Protein AF-A0A4D6N4A3-F1 (afdb_monomer_lite)

Foldseek 3Di:
DVVVVVVVVVVVVVVVVVVVVVVVVVVVVPPPPPDDDDDDDDDDPPPPLDADDPDADPDPVNNVNDDDPPDDPPPPPPPDDPDDDPDPPPPVVVVPDPPDPDPVVCVVVVVVVVVVVVVVVVVVVVVVVVVVVVVVVVVVVVVVVVVVVVVVPD

Organism: Vigna unguiculata (NCBI:txid3917)

InterPro domains:
  IPR013169 mRNA splicing factor Cwf18-like [PF08315] (7-128)
  IPR013169 mRNA splicing factor Cwf18-like [PTHR31551] (3-128)

pLDDT: mean 73.82, std 15.82, range [34.47, 97.06]

Structure (mmCIF, N/CA/C/O backbone):
data_AF-A0A4D6N4A3-F1
#
_entry.id   AF-A0A4D6N4A3-F1
#
loop_
_atom_site.group_PDB
_atom_site.id
_atom_site.type_symbol
_atom_site.label_atom_id
_atom_site.label_alt_id
_atom_site.label_comp_id
_atom_site.label_asym_id
_atom_site.label_entity_id
_atom_site.label_seq_id
_atom_site.pdbx_PDB_ins_code
_atom_site.Cartn_x
_atom_site.Cartn_y
_atom_site.Cartn_z
_atom_site.occupancy
_atom_site.B_iso_or_equiv
_atom_site.auth_seq_id
_atom_site.auth_comp_id
_atom_site.auth_asym_id
_atom_site.auth_atom_id
_atom_site.pdbx_PDB_model_num
ATOM 1 N N . MET A 1 1 ? 9.182 23.338 20.529 1.00 55.03 1 MET A N 1
ATOM 2 C CA . MET A 1 1 ? 8.896 21.909 20.293 1.00 55.03 1 MET A CA 1
ATOM 3 C C . MET A 1 1 ? 8.503 21.165 21.571 1.00 55.03 1 MET A C 1
ATOM 5 O O . MET A 1 1 ? 7.730 20.238 21.442 1.00 55.03 1 MET A O 1
ATOM 9 N N . GLY A 1 2 ? 8.890 21.605 22.779 1.00 63.16 2 GLY A N 1
ATOM 10 C CA . GLY A 1 2 ? 8.525 20.896 24.023 1.00 63.16 2 GLY A CA 1
ATOM 11 C C . GLY A 1 2 ? 7.028 20.838 24.380 1.00 63.16 2 GLY A C 1
ATOM 12 O O . GLY A 1 2 ? 6.571 19.828 24.885 1.00 63.16 2 GLY A 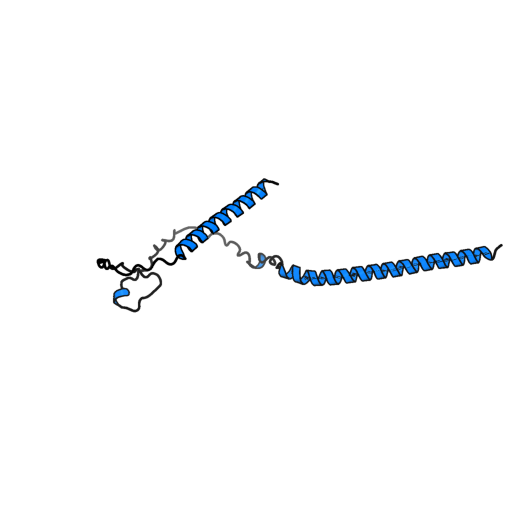O 1
ATOM 13 N N . SER A 1 3 ? 6.217 21.846 24.033 1.00 68.31 3 SER A N 1
ATOM 14 C CA . SER A 1 3 ? 4.801 21.887 24.455 1.00 68.31 3 SER A CA 1
ATOM 15 C C . SER A 1 3 ? 3.915 20.775 23.873 1.00 68.31 3 SER A C 1
ATOM 17 O O . SER A 1 3 ? 2.900 20.417 24.464 1.00 68.31 3 SER A O 1
ATOM 19 N N . GLU A 1 4 ? 4.256 20.254 22.693 1.00 72.00 4 GLU A N 1
ATOM 20 C CA . GLU A 1 4 ? 3.528 19.137 22.072 1.00 72.00 4 GLU A CA 1
ATOM 21 C C . GLU A 1 4 ? 3.980 17.792 22.653 1.00 72.00 4 GLU A C 1
ATOM 23 O O . GLU A 1 4 ? 3.156 16.900 22.851 1.00 72.00 4 GLU A O 1
ATOM 28 N N . GLU A 1 5 ? 5.267 17.670 22.984 1.00 75.31 5 GLU A N 1
ATOM 29 C CA . GLU A 1 5 ? 5.844 16.498 23.647 1.00 75.31 5 GLU A CA 1
ATOM 30 C C . GLU A 1 5 ? 5.242 16.333 25.052 1.00 75.31 5 GLU A C 1
ATOM 32 O O . GLU A 1 5 ? 4.733 15.258 25.368 1.00 75.31 5 GLU A O 1
ATOM 37 N N . ASP A 1 6 ? 5.139 17.423 25.819 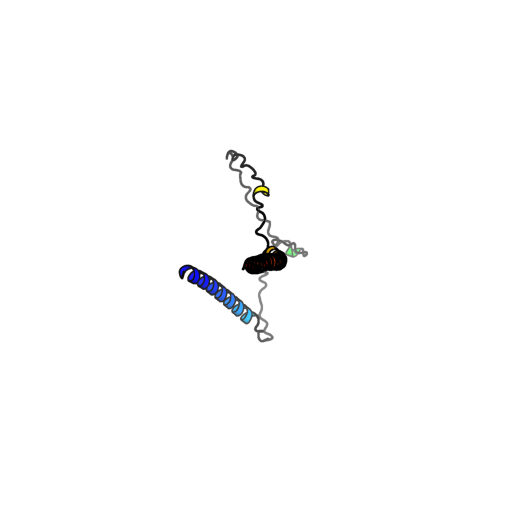1.00 77.62 6 ASP A N 1
ATOM 38 C CA . ASP A 1 6 ? 4.519 17.444 27.152 1.00 77.62 6 ASP A CA 1
ATOM 39 C C . ASP A 1 6 ? 3.042 16.983 27.120 1.00 77.62 6 ASP A C 1
ATOM 41 O O . ASP A 1 6 ? 2.583 16.233 27.985 1.00 77.62 6 ASP A O 1
ATOM 45 N N . SER A 1 7 ? 2.280 17.380 26.090 1.00 86.88 7 SER A N 1
ATOM 46 C CA . SER A 1 7 ? 0.871 16.980 25.922 1.00 86.88 7 SER A CA 1
ATOM 47 C C . SER A 1 7 ? 0.719 15.491 25.582 1.00 86.88 7 SER A C 1
ATOM 49 O O . SER A 1 7 ? -0.182 14.810 26.090 1.00 86.88 7 SER A O 1
ATOM 51 N N . ILE A 1 8 ? 1.622 14.957 24.755 1.00 87.06 8 ILE A N 1
ATOM 52 C CA . ILE A 1 8 ? 1.657 13.532 24.407 1.00 87.06 8 ILE A CA 1
ATOM 53 C C . ILE A 1 8 ? 2.041 12.704 25.636 1.00 87.06 8 ILE A C 1
ATOM 55 O O . ILE A 1 8 ? 1.392 11.695 25.923 1.00 87.06 8 ILE A O 1
ATOM 59 N N . GLU A 1 9 ? 3.045 13.139 26.395 1.00 89.38 9 GLU A N 1
ATOM 60 C CA . GLU A 1 9 ? 3.470 12.479 27.630 1.00 89.38 9 GLU A CA 1
ATOM 61 C C . GLU A 1 9 ? 2.345 12.434 28.665 1.00 89.38 9 GLU A C 1
ATOM 63 O O . GLU A 1 9 ? 2.089 11.376 29.252 1.00 89.38 9 GLU A O 1
ATOM 68 N N . GLN A 1 10 ? 1.593 13.528 28.811 1.00 90.94 10 GLN A N 1
ATOM 69 C CA . GLN A 1 10 ? 0.438 13.588 29.702 1.00 90.94 10 GLN A CA 1
ATOM 70 C C . GLN A 1 10 ? -0.669 12.610 29.272 1.00 90.94 10 GLN A C 1
ATOM 72 O O . GLN A 1 10 ? -1.200 11.868 30.101 1.00 90.94 10 GLN A O 1
ATOM 77 N N . SER A 1 11 ? -0.965 12.512 27.969 1.00 88.88 11 SER A N 1
ATOM 78 C CA . SER A 1 11 ? -1.932 11.534 27.450 1.00 88.88 11 SER A CA 1
ATOM 79 C C . SER A 1 11 ? -1.486 10.082 27.671 1.00 88.88 11 SER A C 1
ATOM 81 O O . SER A 1 11 ? -2.315 9.217 27.986 1.00 88.88 11 SER A O 1
ATOM 83 N N . VAL A 1 12 ? -0.191 9.792 27.513 1.00 95.81 12 VAL A N 1
ATOM 84 C CA . VAL A 1 12 ? 0.376 8.457 27.747 1.00 95.81 12 VAL A CA 1
ATOM 85 C C . VAL A 1 12 ? 0.326 8.103 29.235 1.00 95.81 12 VAL A C 1
ATOM 87 O O . VAL A 1 12 ? -0.020 6.966 29.574 1.00 95.81 12 VAL A O 1
ATOM 90 N N . ALA A 1 13 ? 0.615 9.060 30.120 1.00 94.31 13 ALA A N 1
ATOM 91 C CA . ALA A 1 13 ? 0.543 8.886 31.567 1.00 94.31 13 ALA A CA 1
ATOM 92 C C . ALA A 1 13 ? -0.884 8.548 32.028 1.00 94.31 13 ALA A C 1
ATOM 94 O O . ALA A 1 13 ? -1.080 7.509 32.661 1.00 94.31 13 ALA A O 1
ATOM 95 N N . SER A 1 14 ? -1.893 9.323 31.609 1.00 95.12 14 SER A N 1
ATOM 96 C CA . SER A 1 14 ? -3.299 9.052 31.955 1.00 95.12 14 SER A CA 1
ATOM 97 C C . SER A 1 14 ? -3.776 7.682 31.459 1.00 95.12 14 SER A C 1
ATOM 99 O O . SER A 1 14 ? -4.534 6.986 32.139 1.00 95.12 14 SER A O 1
ATOM 101 N N . ARG A 1 15 ? -3.313 7.238 30.279 1.00 96.12 15 ARG A N 1
ATOM 102 C CA . ARG A 1 15 ? -3.627 5.891 29.774 1.00 96.12 15 ARG A CA 1
ATOM 103 C C . ARG A 1 15 ? -2.982 4.798 30.626 1.00 96.12 15 ARG A C 1
ATOM 105 O O . ARG A 1 15 ? -3.632 3.788 30.891 1.00 96.12 15 ARG A O 1
ATOM 112 N N . ARG A 1 16 ? -1.717 4.967 31.022 1.00 96.88 16 ARG A N 1
ATOM 113 C CA . ARG A 1 16 ? -0.997 3.998 31.865 1.00 96.88 16 ARG A CA 1
ATOM 114 C C . ARG A 1 16 ? -1.665 3.844 33.226 1.00 96.88 16 ARG A C 1
ATOM 116 O O . ARG A 1 16 ? -1.898 2.715 33.640 1.00 96.88 16 ARG A O 1
ATOM 123 N N . GLU A 1 17 ? -2.034 4.950 33.863 1.00 95.50 17 GLU A N 1
ATOM 124 C CA . GLU A 1 17 ? -2.742 4.951 35.146 1.00 95.50 17 GLU A CA 1
ATOM 125 C C . GLU A 1 17 ? -4.074 4.192 35.060 1.00 95.50 17 GLU A C 1
ATOM 127 O O . GLU A 1 17 ? -4.322 3.272 35.840 1.00 95.50 17 GLU A O 1
ATOM 132 N N . ARG A 1 18 ? -4.888 4.482 34.034 1.00 96.00 18 ARG A N 1
ATOM 133 C CA . ARG A 1 18 ? -6.160 3.778 33.810 1.00 96.00 18 ARG A CA 1
ATOM 134 C C . ARG A 1 18 ? -5.973 2.269 33.632 1.00 96.00 18 ARG A C 1
ATOM 136 O O . ARG A 1 18 ? -6.779 1.489 34.130 1.00 96.00 18 ARG A O 1
ATOM 143 N N . LEU A 1 19 ? -4.931 1.844 32.916 1.00 96.62 19 LEU A N 1
ATOM 144 C CA . LEU A 1 19 ? -4.639 0.421 32.710 1.00 96.62 19 LEU A CA 1
ATOM 145 C C . LEU A 1 19 ? -4.138 -0.267 33.985 1.00 96.62 19 LEU A C 1
ATOM 147 O O . LEU A 1 19 ? -4.480 -1.425 34.211 1.00 96.62 19 LEU A O 1
ATOM 151 N N . LEU A 1 20 ? -3.364 0.431 34.819 1.00 96.25 20 LEU A N 1
ATOM 152 C CA . LEU A 1 20 ? -2.911 -0.089 36.110 1.00 96.25 20 LEU A CA 1
ATOM 153 C C . LEU A 1 20 ? -4.086 -0.307 37.066 1.00 96.25 20 LEU A C 1
ATOM 155 O O . LEU A 1 20 ? -4.170 -1.371 37.670 1.00 96.25 20 LEU A O 1
ATOM 159 N N . ALA A 1 21 ? -5.027 0.639 37.135 1.00 94.38 21 ALA A N 1
ATOM 160 C CA . ALA A 1 21 ? -6.234 0.494 37.950 1.00 94.38 21 ALA A CA 1
ATOM 161 C C . ALA A 1 21 ? -7.089 -0.710 37.514 1.00 94.38 21 ALA A C 1
ATOM 163 O O . ALA A 1 21 ? -7.547 -1.486 38.350 1.00 94.38 21 ALA A O 1
ATOM 164 N N . LEU A 1 22 ? -7.255 -0.908 36.200 1.00 93.25 22 LEU A N 1
ATOM 165 C CA . LEU A 1 22 ? -7.975 -2.068 35.664 1.00 93.25 22 LEU A CA 1
ATOM 166 C C . LEU A 1 22 ? -7.261 -3.389 35.971 1.00 93.25 22 LEU A C 1
ATOM 168 O O . LEU A 1 22 ? -7.923 -4.366 36.309 1.00 93.25 22 LEU A O 1
ATOM 172 N N . ARG A 1 23 ? -5.924 -3.424 35.884 1.00 93.56 23 ARG A N 1
ATOM 173 C CA . ARG A 1 23 ? -5.140 -4.612 36.247 1.00 93.56 23 ARG A CA 1
ATOM 174 C C . ARG A 1 23 ? -5.255 -4.922 37.739 1.00 93.56 23 ARG A C 1
ATOM 176 O O . ARG A 1 23 ? -5.476 -6.075 38.075 1.00 93.56 23 ARG A O 1
ATOM 183 N N . ALA A 1 24 ? -5.166 -3.919 38.610 1.00 93.00 24 ALA A N 1
ATOM 184 C CA . ALA A 1 24 ? -5.306 -4.110 40.053 1.00 93.00 24 ALA A CA 1
ATOM 185 C C . ALA A 1 24 ? -6.697 -4.656 40.421 1.00 93.00 24 ALA A C 1
ATOM 187 O O . ALA A 1 24 ? -6.808 -5.601 41.196 1.00 93.00 24 ALA A O 1
ATOM 188 N N . ALA A 1 25 ? -7.760 -4.124 39.806 1.00 90.38 25 ALA A N 1
ATOM 189 C CA . ALA A 1 25 ? -9.112 -4.654 39.982 1.00 90.38 25 ALA A CA 1
ATOM 190 C C . ALA A 1 25 ? -9.242 -6.099 39.464 1.00 90.38 25 ALA A C 1
ATOM 192 O O . ALA A 1 25 ? -9.878 -6.934 40.106 1.00 90.38 25 ALA A O 1
ATOM 193 N N . GLN A 1 26 ? -8.608 -6.412 38.328 1.00 91.94 26 GLN A N 1
ATOM 194 C CA . GLN A 1 26 ? -8.582 -7.769 37.787 1.00 91.94 26 GLN A CA 1
ATOM 195 C C . GLN A 1 26 ? -7.844 -8.732 38.721 1.00 91.94 26 GLN A C 1
ATOM 197 O O . GLN A 1 26 ? -8.341 -9.828 38.954 1.00 91.94 26 GLN A O 1
ATOM 202 N N . GLU A 1 27 ? -6.697 -8.331 39.271 1.00 86.56 27 GLU A N 1
ATOM 203 C CA . GLU A 1 27 ? -5.907 -9.148 40.194 1.00 86.56 27 GLU A CA 1
ATOM 204 C C . GLU A 1 27 ? -6.719 -9.501 41.442 1.00 86.56 27 GLU A C 1
ATOM 206 O O . GLU A 1 27 ? -6.834 -10.685 41.754 1.00 86.56 27 GLU A O 1
ATOM 211 N N . LEU A 1 28 ? -7.390 -8.517 42.054 1.00 82.00 28 LEU A N 1
ATOM 212 C CA . LEU A 1 28 ? -8.308 -8.738 43.180 1.00 82.00 28 LEU A CA 1
ATOM 213 C C . LEU A 1 28 ? -9.463 -9.686 42.827 1.00 82.00 28 LEU A C 1
ATOM 215 O O . LEU A 1 28 ? -9.818 -10.531 43.636 1.00 82.00 28 LEU A O 1
ATOM 219 N N . SER A 1 29 ? -10.013 -9.596 41.612 1.00 79.31 29 SER A N 1
ATOM 220 C CA . SER A 1 29 ? -11.065 -10.518 41.153 1.00 79.31 29 SER A CA 1
ATOM 221 C C . SER A 1 29 ? -10.556 -11.917 40.777 1.00 79.31 29 SER A C 1
ATOM 223 O O . SER A 1 29 ? -11.342 -12.853 40.672 1.00 79.31 29 SER A O 1
ATOM 225 N N . SER A 1 30 ? -9.254 -12.056 40.503 1.00 78.31 30 SER A N 1
ATOM 226 C CA . SER A 1 30 ? -8.650 -13.288 39.979 1.00 78.31 30 SER A CA 1
ATOM 227 C C . SER A 1 30 ? -8.000 -14.156 41.050 1.00 78.31 30 SER A C 1
ATOM 229 O O . SER A 1 30 ? -7.716 -15.324 40.783 1.00 78.31 30 SER A O 1
ATOM 231 N N . VAL A 1 31 ? -7.757 -13.609 42.245 1.00 74.62 31 VAL A N 1
ATOM 232 C CA . VAL A 1 31 ? -7.350 -14.410 43.399 1.00 74.62 31 VAL A CA 1
ATOM 233 C C . VAL A 1 31 ? -8.553 -15.274 43.785 1.00 74.62 31 VAL A C 1
ATOM 235 O O . VAL A 1 31 ? -9.595 -14.721 44.130 1.00 74.62 31 VAL A O 1
ATOM 238 N N . PRO A 1 32 ? -8.460 -16.615 43.701 1.00 58.44 32 PRO A N 1
ATOM 239 C CA . PRO A 1 32 ? -9.524 -17.468 44.197 1.00 58.44 32 PRO A CA 1
ATOM 240 C C . PRO A 1 32 ? -9.611 -17.265 45.707 1.00 58.44 32 PRO A C 1
ATOM 242 O O . PRO A 1 32 ? -8.629 -17.484 46.419 1.00 58.44 32 PRO A O 1
ATOM 245 N N . GLU A 1 33 ? -10.771 -16.821 46.181 1.00 59.31 33 GLU A N 1
ATOM 246 C CA . GLU A 1 33 ? -11.039 -16.749 47.612 1.00 59.31 33 GLU A CA 1
ATOM 247 C C . GLU A 1 33 ? -10.806 -18.127 48.257 1.00 59.31 33 GLU A C 1
ATOM 249 O O . GLU A 1 33 ? -11.116 -19.162 47.641 1.00 59.31 33 GLU A O 1
ATOM 254 N N . PRO A 1 34 ? -10.223 -18.183 49.469 1.00 52.81 34 PRO A N 1
ATOM 255 C CA . PRO A 1 34 ? -10.176 -19.423 50.221 1.00 52.81 34 PRO A CA 1
ATOM 256 C C . PRO A 1 34 ? -11.617 -19.869 50.485 1.00 52.81 34 PRO A C 1
ATOM 258 O O . PRO A 1 34 ? -12.440 -19.110 50.984 1.00 52.81 34 PRO A O 1
ATOM 261 N N . LYS A 1 35 ? -11.930 -21.105 50.090 1.00 50.53 35 LYS A N 1
ATOM 262 C CA . LYS A 1 35 ? -13.208 -21.747 50.389 1.00 50.53 35 LYS A CA 1
ATOM 263 C C . LYS A 1 35 ? -13.272 -22.039 51.886 1.00 50.53 35 LYS A C 1
ATOM 265 O O . LYS A 1 35 ? -12.816 -23.104 52.298 1.00 50.53 35 LYS A O 1
ATOM 270 N N . ASP A 1 36 ? -13.844 -21.127 52.656 1.00 38.81 36 ASP A N 1
ATOM 271 C CA . ASP A 1 36 ? -14.380 -21.455 53.971 1.00 38.81 36 ASP A CA 1
ATOM 272 C C . ASP A 1 36 ? -15.839 -21.888 53.785 1.00 38.81 36 ASP A C 1
ATOM 274 O O . ASP A 1 36 ? -16.690 -21.140 53.303 1.00 38.81 36 ASP A O 1
ATOM 278 N N . ASN A 1 37 ? -16.071 -23.172 54.059 1.00 42.94 37 ASN A N 1
ATOM 279 C CA . ASN A 1 37 ? -17.392 -23.775 54.137 1.00 42.94 37 ASN A CA 1
ATOM 280 C C . ASN A 1 37 ? -18.051 -23.390 55.464 1.00 42.94 37 ASN A C 1
ATOM 282 O O . ASN A 1 37 ? -17.406 -23.466 56.507 1.00 42.94 37 ASN A O 1
ATOM 286 N N . ASP A 1 38 ? -19.353 -23.136 55.354 1.00 42.66 38 ASP A N 1
ATOM 287 C CA . ASP A 1 38 ? -20.393 -23.215 56.378 1.00 42.66 38 ASP A CA 1
ATOM 288 C C . ASP A 1 38 ? -20.290 -22.237 57.558 1.00 42.66 38 ASP A C 1
ATOM 290 O O . ASP A 1 38 ? -19.591 -22.483 58.533 1.00 42.66 38 ASP A O 1
ATOM 294 N N . ASP A 1 39 ? -21.131 -21.199 57.535 1.00 34.47 39 ASP A N 1
ATOM 295 C CA . ASP A 1 39 ? -22.101 -21.054 58.621 1.00 34.47 39 ASP A CA 1
ATOM 296 C C . ASP A 1 39 ? -23.360 -20.319 58.145 1.00 34.47 39 ASP A C 1
ATOM 298 O O . ASP A 1 39 ? -23.315 -19.346 57.390 1.00 34.47 39 ASP A O 1
ATOM 302 N N . ALA A 1 40 ? -24.495 -20.887 58.536 1.00 47.69 40 ALA A N 1
ATOM 303 C CA . ALA A 1 40 ? -25.833 -20.428 58.224 1.00 47.69 40 ALA A CA 1
ATOM 304 C C . ALA A 1 40 ? -26.223 -19.286 59.163 1.00 47.69 40 ALA A C 1
ATOM 306 O O . ALA A 1 40 ? -26.278 -19.497 60.371 1.00 47.69 40 ALA A O 1
ATOM 307 N N . GLU A 1 41 ? -26.587 -18.130 58.615 1.00 39.12 41 GLU A N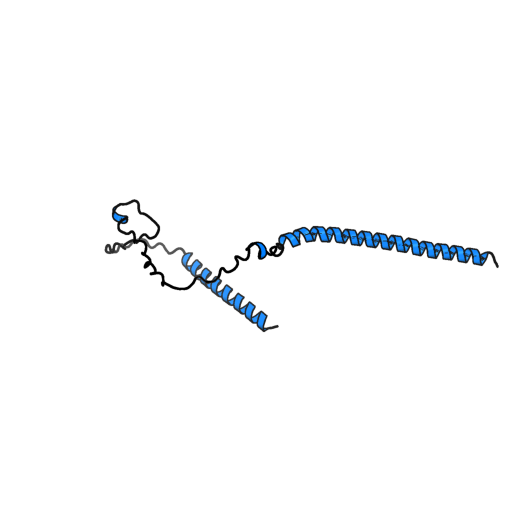 1
ATOM 308 C CA . GLU A 1 41 ? -27.341 -17.115 59.347 1.00 39.12 41 GLU A CA 1
ATOM 309 C C . GLU A 1 41 ? -28.479 -16.573 58.476 1.00 39.12 41 GLU A C 1
ATOM 311 O O . GLU A 1 41 ? -28.387 -16.460 57.254 1.00 39.12 41 GLU A O 1
ATOM 316 N N . GLU A 1 42 ? -29.604 -16.370 59.147 1.00 47.00 42 GLU A N 1
ATOM 317 C CA . GLU A 1 42 ? -30.942 -16.125 58.636 1.00 47.00 42 GLU A CA 1
ATOM 318 C C . GLU A 1 42 ? -31.026 -14.754 57.950 1.00 47.00 42 GLU A C 1
ATOM 320 O O . GLU A 1 42 ? -30.966 -13.722 58.614 1.00 47.00 42 GLU A O 1
ATOM 325 N N . GLU A 1 43 ? -31.212 -14.723 56.628 1.00 42.97 43 GLU A N 1
ATOM 326 C CA . GLU A 1 43 ? -31.638 -13.498 55.949 1.00 42.97 43 GLU A CA 1
ATOM 327 C C . GLU A 1 43 ? -33.162 -13.495 55.829 1.00 42.97 43 GLU A C 1
ATOM 329 O O . GLU A 1 43 ? -33.766 -14.256 55.073 1.00 42.97 43 GLU A O 1
ATOM 334 N N . GLU A 1 44 ? -33.770 -12.640 56.648 1.00 43.78 44 GLU A N 1
ATOM 335 C CA . GLU A 1 44 ? -35.152 -12.193 56.559 1.00 43.78 44 GLU A CA 1
ATOM 336 C C . GLU A 1 44 ? -35.549 -11.969 55.091 1.00 43.78 44 GLU A C 1
ATOM 338 O O . GLU A 1 44 ? -34.852 -11.261 54.364 1.00 43.78 44 GLU A O 1
ATOM 343 N N . ASP A 1 45 ? -36.683 -12.55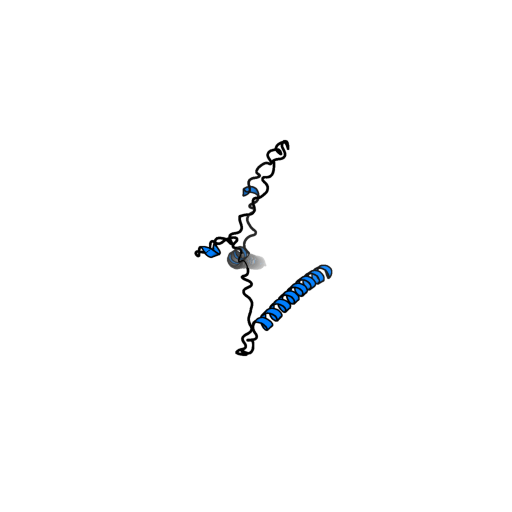0 54.681 1.00 43.47 45 ASP A N 1
ATOM 344 C CA . ASP A 1 45 ? -37.327 -12.398 53.371 1.00 43.47 45 ASP A CA 1
ATOM 345 C C . ASP A 1 45 ? -37.672 -10.924 53.064 1.00 43.47 45 ASP A C 1
ATOM 347 O O . ASP A 1 45 ? -38.831 -10.513 52.990 1.00 43.47 45 ASP A O 1
ATOM 351 N N . GLN A 1 46 ? -36.667 -10.088 52.831 1.00 50.94 46 GLN A N 1
ATOM 352 C CA . GLN A 1 46 ? -36.816 -8.837 52.113 1.00 50.94 46 GLN A CA 1
ATOM 353 C C . GLN A 1 46 ? -36.813 -9.203 50.637 1.00 50.94 46 GLN A C 1
ATOM 355 O O . GLN A 1 46 ? -35.804 -9.082 49.945 1.00 50.94 46 GLN A O 1
ATOM 360 N N . GLN A 1 47 ? -37.954 -9.705 50.158 1.00 56.47 47 GLN A N 1
ATOM 361 C CA . GLN A 1 47 ? -38.194 -9.933 48.738 1.00 56.47 47 GLN A CA 1
ATOM 362 C C . GLN A 1 47 ? -37.918 -8.626 47.983 1.00 56.47 47 GLN A C 1
ATOM 364 O O . GLN A 1 47 ? -38.766 -7.738 47.904 1.00 56.47 47 GLN A O 1
ATOM 369 N N . GLN A 1 48 ? -36.703 -8.487 47.445 1.00 61.31 48 GLN A N 1
ATOM 370 C CA . GLN A 1 48 ? -36.332 -7.377 46.583 1.00 61.31 48 GLN A CA 1
ATOM 371 C C . GLN A 1 48 ? -37.306 -7.358 45.408 1.00 61.31 48 GLN A C 1
ATOM 373 O O . GLN A 1 48 ? -37.316 -8.269 44.579 1.00 61.31 48 GLN A O 1
ATOM 378 N N . GLU A 1 49 ? -38.124 -6.310 45.323 1.00 63.78 49 GLU A N 1
ATOM 379 C CA . GLU A 1 49 ? -39.029 -6.094 44.199 1.00 63.78 49 GLU A CA 1
ATOM 380 C C . GLU A 1 49 ? -38.225 -5.989 42.890 1.00 63.78 49 GLU A C 1
ATOM 382 O O . GLU A 1 49 ? -37.672 -4.937 42.545 1.00 63.78 49 GLU A O 1
ATOM 387 N N . MET A 1 50 ? -38.146 -7.092 42.142 1.00 68.06 50 MET A N 1
ATOM 388 C CA . MET A 1 50 ? -37.475 -7.138 40.845 1.00 68.06 50 MET A CA 1
ATOM 389 C C . MET A 1 50 ? -38.310 -6.388 39.803 1.00 68.06 50 MET A C 1
ATOM 391 O O . MET A 1 50 ? -39.368 -6.843 39.369 1.00 68.06 50 MET A O 1
ATOM 395 N N . LYS A 1 51 ? -37.822 -5.216 39.386 1.00 71.50 51 LYS A N 1
ATOM 396 C CA . LYS A 1 51 ? -38.486 -4.349 38.403 1.00 71.50 51 LYS A CA 1
ATOM 397 C C . LYS A 1 51 ? -37.996 -4.655 36.991 1.00 71.50 51 LYS A C 1
ATOM 399 O O . LYS A 1 51 ? -36.848 -4.369 36.645 1.00 71.50 51 LYS A O 1
ATOM 404 N N . PHE A 1 52 ? -38.876 -5.176 36.140 1.00 69.94 52 PHE A N 1
ATOM 405 C CA . PHE A 1 52 ? -38.533 -5.531 34.761 1.00 69.94 52 PHE A CA 1
ATOM 406 C C . PHE A 1 52 ? -38.821 -4.363 33.810 1.00 69.94 52 PHE A C 1
ATOM 408 O O . PHE A 1 52 ? -39.959 -3.912 33.692 1.00 69.94 52 PHE A O 1
ATOM 415 N N . ARG A 1 53 ? -37.778 -3.863 33.127 1.00 70.50 53 ARG A N 1
ATOM 416 C CA . ARG A 1 53 ? -37.870 -2.732 32.177 1.00 70.50 53 ARG A CA 1
ATOM 417 C C . ARG A 1 53 ? -37.967 -3.147 30.702 1.00 70.50 53 ARG A C 1
ATOM 419 O O . ARG A 1 53 ? -38.639 -2.469 29.940 1.00 70.50 53 ARG A O 1
ATOM 426 N N . ASN A 1 54 ? -37.309 -4.235 30.290 1.00 72.06 54 ASN A N 1
ATOM 427 C CA . ASN A 1 54 ? -37.246 -4.685 28.883 1.00 72.06 54 ASN A CA 1
ATOM 428 C C . ASN A 1 54 ? -37.466 -6.207 28.738 1.00 72.06 54 ASN A C 1
ATOM 430 O O . ASN A 1 54 ? -37.010 -6.835 27.790 1.00 72.06 54 ASN A O 1
ATOM 434 N N . TYR A 1 55 ? -38.119 -6.842 29.713 1.00 73.00 55 TYR A N 1
ATOM 435 C CA . TYR A 1 55 ? -38.416 -8.272 29.645 1.00 73.00 55 TYR A CA 1
ATOM 436 C C . TYR A 1 55 ? -39.753 -8.608 30.305 1.00 73.00 55 TYR A C 1
ATOM 438 O O . TYR A 1 55 ? -40.209 -7.897 31.200 1.00 73.00 55 TYR A O 1
ATOM 446 N N . VAL A 1 56 ? -40.378 -9.698 29.848 1.00 70.25 56 VAL A N 1
ATOM 447 C CA . VAL A 1 56 ? -41.629 -10.236 30.391 1.00 70.25 56 VAL A CA 1
ATOM 448 C C . VAL A 1 56 ? -41.359 -11.597 31.029 1.00 70.25 56 VAL A C 1
ATOM 450 O O . VAL A 1 56 ? -41.220 -12.581 30.300 1.00 70.25 56 VAL A O 1
ATOM 453 N N . PRO A 1 57 ? -41.312 -11.681 32.367 1.00 78.44 57 PRO A N 1
ATOM 454 C CA . PRO A 1 57 ? -41.254 -12.966 33.053 1.00 78.44 57 PRO A CA 1
ATOM 455 C C . PRO A 1 57 ? -42.444 -13.869 32.687 1.00 78.44 57 PRO A C 1
ATOM 457 O O . PRO A 1 57 ? -43.570 -13.393 32.504 1.00 78.44 57 PRO A O 1
ATOM 460 N N . HIS A 1 58 ? -42.192 -15.176 32.561 1.00 69.50 58 HIS A N 1
ATOM 461 C CA . HIS A 1 58 ? -43.207 -16.170 32.180 1.00 69.50 58 HIS A CA 1
ATOM 462 C C . HIS A 1 58 ? -44.153 -16.521 33.345 1.00 69.50 58 HIS A C 1
ATOM 464 O O . HIS A 1 58 ? -45.313 -16.859 33.112 1.00 69.50 58 HIS A O 1
ATOM 470 N N . ASP A 1 59 ? -43.684 -16.373 34.588 1.00 75.62 59 ASP A N 1
ATOM 471 C CA . ASP A 1 59 ? -44.456 -16.654 35.799 1.00 75.62 59 ASP A CA 1
ATOM 472 C C . ASP A 1 59 ? -45.421 -15.520 36.153 1.00 75.62 59 ASP A C 1
ATOM 474 O O . ASP A 1 59 ? -45.050 -14.345 36.186 1.00 75.62 59 ASP A O 1
ATOM 478 N N . LYS A 1 60 ? -46.670 -15.885 36.469 1.00 66.69 60 LYS A N 1
ATOM 479 C CA . LYS A 1 60 ? -47.778 -14.943 36.710 1.00 66.69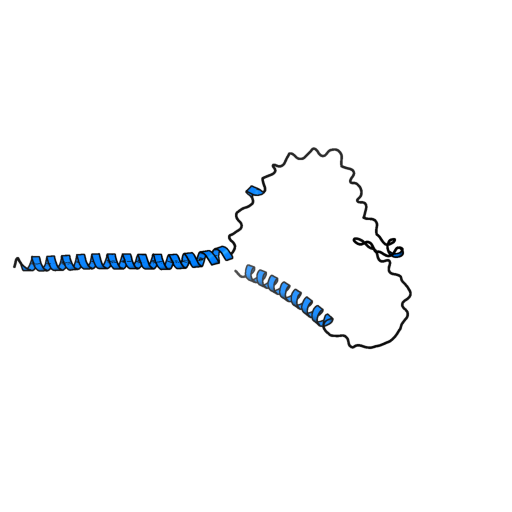 60 LYS A CA 1
ATOM 480 C C . LYS A 1 60 ? -47.520 -13.991 37.886 1.00 66.69 60 LYS A C 1
ATOM 482 O O . LYS A 1 60 ? -47.826 -12.813 37.767 1.00 66.69 60 LYS A O 1
ATOM 487 N N . ASN A 1 61 ? -46.887 -14.468 38.961 1.00 64.19 61 ASN A N 1
ATOM 488 C CA . ASN A 1 61 ? -46.573 -13.654 40.147 1.00 64.19 61 ASN A CA 1
ATOM 489 C C . ASN A 1 61 ? -45.470 -12.605 39.890 1.00 64.19 61 ASN A C 1
ATOM 491 O O . ASN A 1 61 ? -45.407 -11.595 40.577 1.00 64.19 61 ASN A O 1
ATOM 495 N N . LEU A 1 62 ? -44.606 -12.814 38.886 1.00 65.50 62 LEU A N 1
ATOM 496 C CA . LEU A 1 62 ? -43.500 -11.902 38.547 1.00 65.50 62 LEU A CA 1
ATOM 497 C C . LEU A 1 62 ? -43.872 -10.884 37.452 1.00 65.50 62 LEU A C 1
ATOM 499 O O . LEU A 1 62 ? -43.097 -9.975 37.152 1.00 65.50 62 LEU A O 1
ATOM 503 N N . GLN A 1 63 ? -45.055 -11.021 36.841 1.00 64.25 63 GLN A N 1
ATOM 504 C CA . GLN A 1 63 ? -45.561 -10.096 35.818 1.00 64.25 63 GLN A CA 1
ATOM 505 C C . GLN A 1 63 ? -46.063 -8.771 36.402 1.00 64.25 63 GLN A C 1
ATOM 507 O O . GLN A 1 63 ? -46.089 -7.771 35.682 1.00 64.25 63 GLN A O 1
ATOM 512 N N . GLU A 1 64 ? -46.403 -8.748 37.691 1.00 62.62 64 GLU A N 1
ATOM 513 C CA . GLU A 1 64 ? -46.864 -7.559 38.417 1.00 62.62 64 GLU A CA 1
ATOM 514 C C . GLU A 1 64 ? -45.730 -6.537 38.647 1.00 62.62 64 GLU A C 1
ATOM 516 O O . GLU A 1 64 ? -45.986 -5.342 38.757 1.00 62.62 64 GLU A O 1
ATOM 521 N N . GLY A 1 65 ? -44.462 -6.974 38.589 1.00 60.62 65 GLY A N 1
ATOM 522 C CA . GLY A 1 65 ? -43.263 -6.124 38.675 1.00 60.62 65 GLY A CA 1
ATOM 523 C C . GLY A 1 65 ? -42.876 -5.405 37.374 1.00 60.62 65 GLY A C 1
ATOM 524 O O . GLY A 1 65 ? -41.780 -4.838 37.269 1.00 60.62 65 GLY A O 1
ATOM 525 N N . LYS A 1 66 ? -43.731 -5.434 36.344 1.00 60.03 66 LYS A N 1
ATOM 526 C CA . LYS A 1 66 ? -43.514 -4.646 35.126 1.00 60.03 66 LYS A CA 1
ATOM 527 C C . LYS A 1 66 ? -43.746 -3.173 35.419 1.00 60.03 66 LYS A C 1
ATOM 529 O O . LYS A 1 66 ? -44.870 -2.731 35.639 1.00 60.03 66 LYS A O 1
ATOM 534 N N . LEU A 1 67 ? -42.674 -2.395 35.344 1.00 61.34 67 LEU A N 1
ATOM 535 C CA . LEU A 1 67 ? -42.784 -0.946 35.379 1.00 61.34 67 LEU A CA 1
ATOM 536 C C . LEU A 1 67 ? -43.495 -0.475 34.110 1.00 61.34 67 LEU A C 1
ATOM 538 O O . LEU A 1 67 ? -43.031 -0.747 33.000 1.00 61.34 67 LEU A O 1
ATOM 542 N N . ALA A 1 68 ? -44.613 0.236 34.274 1.00 61.50 68 ALA A N 1
ATOM 543 C CA . ALA A 1 68 ? -45.267 0.907 33.162 1.00 61.50 68 ALA A CA 1
ATOM 544 C C . ALA A 1 68 ? -44.239 1.811 32.454 1.00 61.50 68 ALA A C 1
ATOM 546 O O . ALA A 1 68 ? -43.483 2.519 33.134 1.00 61.50 68 ALA A O 1
ATOM 547 N N . PRO A 1 69 ? -44.163 1.781 31.111 1.00 63.09 69 PRO A N 1
ATOM 548 C CA . PRO A 1 69 ? -43.278 2.675 30.383 1.00 63.09 69 PRO A CA 1
ATOM 549 C C . PRO A 1 69 ? -43.623 4.111 30.777 1.00 63.09 69 PRO A C 1
ATOM 551 O O . PRO A 1 69 ? -44.799 4.476 30.813 1.00 63.09 69 PRO A O 1
ATOM 554 N N . ALA A 1 70 ? -42.603 4.901 31.122 1.00 62.28 70 ALA A N 1
ATOM 555 C CA . ALA A 1 70 ? -42.790 6.288 31.519 1.00 62.28 70 ALA A CA 1
ATOM 556 C C . ALA A 1 70 ? -43.570 7.014 30.416 1.00 62.28 70 ALA A C 1
ATOM 558 O O . ALA A 1 70 ? -43.076 7.179 29.299 1.00 62.28 70 ALA A O 1
ATOM 559 N N . VAL A 1 71 ? -44.809 7.401 30.721 1.00 65.44 71 VAL A N 1
ATOM 560 C CA . VAL A 1 71 ? -45.615 8.232 29.834 1.00 65.44 71 VAL A CA 1
ATOM 561 C C . VAL A 1 71 ? -44.940 9.590 29.827 1.00 65.44 71 VAL A C 1
ATOM 563 O O . VAL A 1 71 ? -45.014 10.334 30.804 1.00 65.44 71 VAL A O 1
ATOM 566 N N . LEU A 1 72 ? -44.224 9.878 28.741 1.00 64.88 72 LEU A N 1
ATOM 567 C CA . LEU A 1 72 ? -43.716 11.215 28.484 1.00 64.88 72 LEU A CA 1
ATOM 568 C C . LEU A 1 72 ? -44.904 12.184 28.599 1.00 64.88 72 LEU A C 1
ATOM 570 O O . LEU A 1 72 ? -45.964 11.886 28.031 1.00 64.88 72 LEU A O 1
ATOM 574 N N . PRO A 1 73 ? -44.776 13.310 29.325 1.00 68.94 73 PRO A N 1
ATOM 575 C CA . PRO A 1 73 ? -45.772 14.363 29.243 1.00 68.94 73 PRO A CA 1
ATOM 576 C C . PRO A 1 73 ? -45.904 14.708 27.762 1.00 68.94 73 PRO A C 1
ATOM 578 O O . PRO A 1 73 ? -44.910 15.013 27.101 1.00 68.94 73 PRO A O 1
ATOM 581 N N . LYS A 1 74 ? -47.114 14.543 27.221 1.00 63.81 74 LYS A N 1
ATOM 582 C CA . LYS A 1 74 ? -47.428 14.971 25.860 1.00 63.81 74 LYS A CA 1
ATOM 583 C C . LYS A 1 74 ? -47.111 16.453 25.839 1.00 63.81 74 LYS A C 1
ATOM 585 O O . LYS A 1 74 ? -47.750 17.217 26.555 1.00 63.81 74 LYS A O 1
ATOM 590 N N . PHE A 1 75 ? -46.045 16.792 25.129 1.00 56.66 75 PHE A N 1
ATOM 591 C CA . PHE A 1 75 ? -45.631 18.160 24.912 1.00 56.66 75 PHE A CA 1
ATOM 592 C C . PHE A 1 75 ? -46.850 18.876 24.331 1.00 56.66 75 PHE A C 1
ATOM 594 O O . PHE A 1 75 ? -47.339 18.495 23.269 1.00 56.66 75 PHE A O 1
ATOM 601 N N . GLU A 1 76 ? -47.426 19.802 25.090 1.00 63.06 76 GLU A N 1
ATOM 602 C CA . GLU A 1 76 ? -48.384 20.745 24.537 1.00 63.06 76 GLU A CA 1
ATOM 603 C C . GLU A 1 76 ? -47.579 21.577 23.550 1.00 63.06 76 GLU A C 1
ATOM 605 O O . GLU A 1 76 ? -46.709 22.343 23.964 1.00 63.06 76 GLU A O 1
ATOM 610 N N . ASP A 1 77 ? -47.796 21.333 22.257 1.00 56.06 77 ASP A N 1
ATOM 611 C CA . ASP A 1 77 ? -47.178 22.096 21.183 1.00 56.06 77 ASP A CA 1
ATOM 612 C C . ASP A 1 77 ? -47.378 23.588 21.481 1.00 56.06 77 ASP A C 1
ATOM 614 O O . ASP A 1 77 ? -48.527 24.040 21.564 1.00 56.06 77 ASP A O 1
ATOM 618 N N . PRO A 1 78 ? -46.295 24.370 21.657 1.00 62.72 78 PRO A N 1
ATOM 619 C CA . PRO A 1 78 ? -46.385 25.813 21.628 1.00 62.72 78 PRO A CA 1
ATOM 620 C C . PRO A 1 78 ? -46.952 26.201 20.265 1.00 62.72 78 PRO A C 1
ATOM 622 O O . PRO A 1 78 ? -46.265 26.169 19.243 1.00 62.72 78 PRO A O 1
ATOM 625 N N . VAL A 1 79 ? -48.245 26.504 20.260 1.00 60.50 79 VAL A N 1
ATOM 626 C CA . VAL A 1 79 ? -48.931 27.165 19.160 1.00 60.50 79 VAL A CA 1
ATOM 627 C C . VAL A 1 79 ? -48.146 28.445 18.849 1.00 60.50 79 VAL A C 1
ATOM 629 O O . VAL A 1 79 ? -47.884 29.247 19.743 1.00 60.50 79 VAL A O 1
ATOM 632 N N . ASP A 1 80 ? -47.763 28.577 17.577 1.00 60.28 80 ASP A N 1
ATOM 633 C CA . ASP A 1 80 ? -47.078 29.705 16.930 1.00 60.28 80 ASP A CA 1
ATOM 634 C C . ASP A 1 80 ? -45.571 29.892 17.189 1.00 60.28 80 ASP A C 1
ATOM 636 O O . ASP A 1 80 ? -45.108 30.918 17.689 1.00 60.28 80 ASP A O 1
ATOM 640 N N . VAL A 1 81 ? -44.766 28.959 16.670 1.00 62.41 81 VAL A N 1
ATOM 641 C CA . VAL A 1 81 ? -43.489 29.335 16.037 1.00 62.41 81 VAL A CA 1
ATOM 642 C C . VAL A 1 81 ? -43.666 29.173 14.523 1.00 62.41 81 VAL A C 1
ATOM 644 O O . VAL A 1 81 ? -43.976 28.064 14.078 1.00 62.41 81 VAL A O 1
ATOM 647 N N . PRO A 1 82 ? -43.520 30.239 13.710 1.00 63.44 82 PRO A N 1
ATOM 648 C CA . PRO A 1 82 ? -43.623 30.124 12.259 1.00 63.44 82 PRO A CA 1
ATOM 649 C C . PRO A 1 82 ? -42.594 29.104 11.742 1.00 63.44 82 PRO A C 1
ATOM 651 O O . PRO A 1 82 ? -41.491 29.037 12.295 1.00 63.44 82 PRO A O 1
ATOM 654 N N . PRO A 1 83 ? -42.921 28.302 10.709 1.00 60.25 83 PRO A N 1
ATOM 655 C CA . PRO A 1 83 ? -42.007 27.290 10.195 1.00 60.25 83 PRO A CA 1
ATOM 656 C C . PRO A 1 83 ? -40.658 27.938 9.854 1.00 60.25 83 PRO A C 1
ATOM 658 O O . PRO A 1 83 ? -40.653 28.933 9.122 1.00 60.25 83 PRO A O 1
ATOM 661 N N . PRO A 1 84 ? -39.519 27.424 10.355 1.00 63.53 84 PRO A N 1
ATOM 662 C CA . PRO A 1 84 ? -38.230 27.868 9.850 1.00 63.53 84 PRO A CA 1
ATOM 663 C C . PRO A 1 84 ? -38.195 27.593 8.345 1.00 63.53 84 PRO A C 1
ATOM 665 O O . PRO A 1 84 ? -38.638 26.532 7.894 1.00 63.53 84 PRO A O 1
ATOM 668 N N . GLU A 1 85 ? -37.716 28.573 7.576 1.00 64.12 85 GLU A N 1
ATOM 669 C CA . GLU A 1 85 ? -37.595 28.473 6.122 1.00 64.12 85 GLU A CA 1
ATOM 670 C C . GLU A 1 85 ? -36.938 27.145 5.723 1.00 64.12 85 GLU A C 1
ATOM 672 O O . GLU A 1 85 ? -36.055 26.673 6.451 1.00 64.12 85 GLU A O 1
ATOM 677 N N . PRO A 1 86 ? -37.362 26.518 4.607 1.00 59.41 86 PRO A N 1
ATOM 678 C CA . PRO A 1 86 ? -36.830 25.234 4.181 1.00 59.41 86 PRO A CA 1
ATOM 679 C C . PRO A 1 86 ? -35.325 25.372 3.971 1.00 59.41 86 PRO A C 1
ATOM 681 O O . PRO A 1 86 ? -34.859 25.870 2.947 1.00 59.41 86 PRO A O 1
ATOM 684 N N . GLN A 1 87 ? -34.561 24.935 4.969 1.00 61.38 87 GLN A N 1
ATOM 685 C CA . GLN A 1 87 ? -33.129 24.757 4.845 1.00 61.38 87 GLN A CA 1
ATOM 686 C C . GLN A 1 87 ? -32.955 23.764 3.708 1.00 61.38 87 GLN A C 1
ATOM 688 O O . GLN A 1 87 ? -33.505 22.659 3.762 1.00 61.38 87 GLN A O 1
ATOM 693 N N . ALA A 1 88 ? -32.284 24.208 2.646 1.00 58.97 88 ALA A N 1
ATOM 694 C CA . ALA A 1 88 ? -31.959 23.369 1.514 1.00 58.97 88 ALA A CA 1
ATOM 695 C C . ALA A 1 88 ? -31.429 22.044 2.065 1.00 58.97 88 ALA A C 1
ATOM 697 O O . ALA A 1 88 ? -30.480 22.023 2.850 1.00 58.97 88 ALA A O 1
ATOM 698 N N . GLN A 1 89 ? -32.098 20.949 1.711 1.00 60.12 89 GLN A N 1
ATOM 699 C CA . GLN A 1 89 ? -31.541 19.620 1.871 1.00 60.12 89 GLN A CA 1
ATOM 700 C C . GLN A 1 89 ? -30.310 19.593 0.971 1.00 60.12 89 GLN A C 1
ATOM 702 O O . GLN A 1 89 ? -30.395 19.270 -0.208 1.00 60.12 89 GLN A O 1
ATOM 707 N N . GLU A 1 90 ? -29.180 20.053 1.499 1.00 59.16 90 GLU A N 1
ATOM 708 C CA . GLU A 1 90 ? -27.901 19.912 0.839 1.00 59.16 90 GLU A CA 1
ATOM 709 C C . GLU A 1 90 ? -27.648 18.415 0.755 1.00 59.16 90 GLU A C 1
ATOM 711 O O . GLU A 1 90 ? -27.470 17.731 1.768 1.00 59.16 90 GLU A O 1
ATOM 716 N N . ASP A 1 91 ? -27.742 17.906 -0.469 1.00 60.91 91 ASP A N 1
ATOM 717 C CA . ASP A 1 91 ? -27.583 16.504 -0.795 1.00 60.91 91 ASP A CA 1
ATOM 718 C C . ASP A 1 91 ? -26.371 15.925 -0.046 1.00 60.91 91 ASP A C 1
ATOM 720 O O . ASP A 1 91 ? -25.231 16.335 -0.299 1.00 60.91 91 ASP A O 1
ATOM 724 N N . PRO A 1 92 ? -26.560 14.918 0.831 1.00 64.75 92 PRO A N 1
ATOM 725 C CA . PRO A 1 92 ? -25.464 14.273 1.560 1.00 64.75 92 PRO A CA 1
ATOM 726 C C . PRO A 1 92 ? -24.393 13.680 0.628 1.00 64.75 92 PRO A C 1
ATOM 728 O O . PRO A 1 92 ? -23.275 13.385 1.052 1.00 64.75 92 PRO A O 1
ATOM 731 N N . PHE A 1 93 ? -24.732 13.520 -0.655 1.00 57.66 93 PHE A N 1
ATOM 732 C CA . PHE A 1 93 ? -23.855 13.080 -1.733 1.00 57.66 93 PHE A CA 1
ATOM 733 C C . PHE A 1 93 ? -22.775 14.089 -2.127 1.00 57.66 93 PHE A C 1
ATOM 735 O O . PHE A 1 93 ? -21.739 13.667 -2.637 1.00 57.66 93 PHE A O 1
ATOM 742 N N . LEU A 1 94 ? -22.953 15.382 -1.849 1.00 59.44 94 LEU A N 1
ATOM 743 C CA . LEU A 1 94 ? -21.941 16.404 -2.142 1.00 59.44 94 LEU A CA 1
ATOM 744 C C . LEU A 1 94 ? -20.818 16.439 -1.090 1.00 59.44 94 LEU A C 1
ATOM 746 O O . LEU A 1 94 ? -19.714 16.885 -1.391 1.00 59.44 94 LEU A O 1
ATOM 750 N N . ASN A 1 95 ? -21.060 15.890 0.108 1.00 61.47 95 ASN A N 1
ATOM 751 C CA . ASN A 1 95 ? -20.077 15.788 1.197 1.00 61.47 95 ASN A CA 1
ATOM 752 C C . ASN A 1 95 ? -19.465 14.389 1.368 1.00 61.47 95 ASN A C 1
ATOM 754 O O . ASN A 1 95 ? -18.618 14.180 2.242 1.00 61.47 95 ASN A O 1
ATOM 758 N N . ILE A 1 96 ? -19.805 13.430 0.502 1.00 62.56 96 ILE A N 1
ATOM 759 C CA . ILE A 1 96 ? -19.020 12.200 0.349 1.00 62.56 96 ILE A CA 1
ATOM 760 C C . ILE A 1 96 ? -17.778 12.556 -0.477 1.00 62.56 96 ILE A C 1
ATOM 762 O O . ILE A 1 96 ? -17.611 12.182 -1.635 1.00 62.56 96 ILE A O 1
ATOM 766 N N . ALA A 1 97 ? -16.870 13.311 0.143 1.00 72.19 97 ALA A N 1
ATOM 767 C CA . ALA A 1 97 ? -15.500 13.376 -0.323 1.00 72.19 97 ALA A CA 1
ATOM 768 C C . ALA A 1 97 ? -14.980 11.931 -0.425 1.00 72.19 97 ALA A C 1
ATOM 770 O O . ALA A 1 97 ? -15.225 11.132 0.492 1.00 72.19 97 ALA A O 1
ATOM 771 N N . PRO A 1 98 ? -14.260 11.561 -1.500 1.00 72.06 98 PRO A N 1
ATOM 772 C CA . PRO A 1 98 ? -13.597 10.271 -1.563 1.00 72.06 98 PRO A CA 1
ATOM 773 C C . PRO A 1 98 ? -12.753 10.112 -0.299 1.00 72.06 98 PRO A C 1
ATOM 775 O O . PRO A 1 98 ? -11.820 10.886 -0.062 1.00 72.06 98 PRO A O 1
ATOM 778 N N . LYS A 1 99 ? -13.131 9.150 0.553 1.00 67.44 99 LYS A N 1
ATOM 779 C CA . LYS A 1 99 ? -12.416 8.846 1.797 1.00 67.44 99 LYS A CA 1
ATOM 780 C C . LYS A 1 99 ? -10.926 8.769 1.482 1.00 67.44 99 LYS A C 1
ATOM 782 O O . LYS A 1 99 ? -10.544 8.141 0.492 1.00 67.44 99 LYS A O 1
ATOM 787 N N . LYS A 1 100 ? -1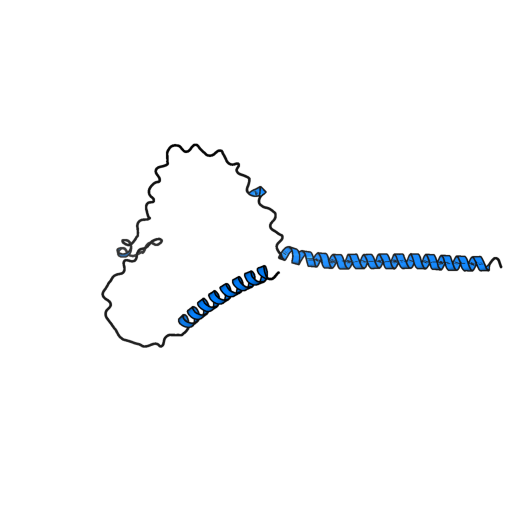0.106 9.422 2.323 1.00 67.56 100 LYS A N 1
ATOM 788 C CA . LYS A 1 100 ? -8.637 9.396 2.239 1.00 67.56 100 LYS A CA 1
ATOM 789 C C . LYS A 1 100 ? -8.227 7.961 1.885 1.00 67.56 100 LYS A C 1
ATOM 791 O O . LYS A 1 100 ? -8.668 7.052 2.595 1.00 67.56 100 LYS A O 1
ATOM 796 N N . PRO A 1 101 ? -7.484 7.739 0.784 1.00 69.56 101 PRO A N 1
ATOM 797 C CA . PRO A 1 101 ? -7.202 6.399 0.299 1.00 69.56 101 PRO A CA 1
ATOM 798 C C . PRO A 1 101 ? -6.661 5.571 1.454 1.00 69.56 101 PRO A C 1
ATOM 800 O O . PRO A 1 101 ? -5.713 5.987 2.126 1.00 69.56 101 PRO A O 1
ATOM 803 N N . ASN A 1 102 ? -7.329 4.443 1.699 1.00 68.69 102 ASN A N 1
ATOM 804 C CA . ASN A 1 102 ? -6.965 3.482 2.725 1.00 68.69 102 ASN A CA 1
ATOM 805 C C . ASN A 1 102 ? -5.444 3.262 2.647 1.00 68.69 102 ASN A C 1
ATOM 807 O O . ASN A 1 102 ? -4.900 3.134 1.548 1.00 68.69 102 ASN A O 1
ATOM 811 N N . TRP A 1 103 ? -4.745 3.273 3.781 1.00 77.12 103 TRP A N 1
ATOM 812 C CA . TRP A 1 103 ? -3.297 3.024 3.867 1.00 77.12 103 TRP A CA 1
ATOM 813 C C . TRP A 1 103 ? -2.882 1.777 3.063 1.00 77.12 103 TRP A C 1
ATOM 815 O O . TRP A 1 103 ? -1.796 1.723 2.485 1.00 77.12 103 TRP A O 1
ATOM 825 N N . ASP A 1 104 ? -3.810 0.832 2.948 1.00 81.69 104 ASP A N 1
ATOM 826 C CA . ASP A 1 104 ? -3.747 -0.363 2.123 1.00 81.69 104 ASP A CA 1
ATOM 827 C C . ASP A 1 104 ? -3.626 -0.085 0.612 1.00 81.69 104 ASP A C 1
ATOM 829 O O . ASP A 1 104 ? -2.763 -0.642 -0.058 1.00 81.69 104 ASP A O 1
ATOM 833 N N . LEU A 1 105 ? -4.390 0.870 0.071 1.00 82.75 105 LEU A N 1
ATOM 834 C CA . LEU A 1 105 ? -4.296 1.261 -1.337 1.00 82.75 105 LEU A CA 1
ATOM 835 C C . LEU A 1 105 ? -2.927 1.872 -1.648 1.00 82.75 105 LEU A C 1
ATOM 837 O O . LEU A 1 105 ? -2.337 1.570 -2.684 1.00 82.75 105 LEU A O 1
ATOM 841 N N . ARG A 1 106 ? -2.394 2.705 -0.742 1.00 82.62 106 ARG A N 1
ATOM 842 C CA . ARG A 1 106 ? -1.035 3.249 -0.901 1.00 82.62 106 ARG A CA 1
ATOM 843 C C . ARG A 1 106 ? -0.015 2.115 -0.888 1.00 82.62 106 ARG A C 1
ATOM 845 O O . ARG A 1 106 ? 0.829 2.078 -1.771 1.00 82.62 106 ARG A O 1
ATOM 852 N N . ARG A 1 107 ? -0.132 1.156 0.035 1.00 84.12 107 ARG A N 1
ATOM 853 C CA . ARG A 1 107 ? 0.749 -0.020 0.119 1.00 84.12 107 ARG A CA 1
ATOM 854 C C . ARG A 1 107 ? 0.718 -0.877 -1.152 1.00 84.12 107 ARG A C 1
ATOM 856 O O . ARG A 1 107 ? 1.772 -1.284 -1.646 1.00 84.12 107 ARG A O 1
ATOM 863 N N . ASP A 1 108 ? -0.468 -1.135 -1.689 1.00 84.75 108 ASP A N 1
ATOM 864 C CA . ASP A 1 108 ? -0.655 -2.014 -2.845 1.00 84.75 108 ASP A CA 1
ATOM 865 C C . ASP A 1 108 ? -0.262 -1.346 -4.167 1.00 84.75 108 ASP A C 1
ATOM 867 O O . ASP A 1 108 ? 0.286 -1.996 -5.065 1.00 84.75 108 ASP A O 1
ATOM 871 N N . VAL A 1 109 ? -0.479 -0.033 -4.285 1.00 91.25 109 VAL A N 1
ATOM 872 C CA . VAL A 1 109 ? -0.034 0.762 -5.436 1.00 91.25 109 VAL A CA 1
ATOM 873 C C . VAL A 1 109 ? 1.474 1.017 -5.381 1.00 91.25 109 VAL A C 1
ATOM 875 O O . VAL A 1 109 ? 2.124 0.941 -6.425 1.00 91.25 109 VAL A O 1
ATOM 878 N N . GLN A 1 110 ? 2.060 1.221 -4.193 1.00 91.62 110 GLN A N 1
ATOM 879 C CA . GLN A 1 110 ? 3.492 1.510 -4.038 1.00 91.62 110 GLN A CA 1
ATOM 880 C C . GLN A 1 110 ? 4.361 0.413 -4.658 1.00 91.62 110 GLN A C 1
ATOM 882 O O . GLN A 1 110 ? 5.236 0.705 -5.464 1.00 91.62 110 GLN A O 1
ATOM 887 N N . LYS A 1 111 ? 4.048 -0.866 -4.409 1.00 91.69 111 LYS A N 1
ATOM 888 C CA . LYS A 1 111 ? 4.794 -1.994 -5.000 1.00 91.69 111 LYS A CA 1
ATOM 889 C C . LYS A 1 111 ? 4.793 -1.973 -6.533 1.00 91.69 111 LYS A C 1
ATOM 891 O O . LYS A 1 111 ? 5.776 -2.372 -7.160 1.00 91.69 111 LYS A O 1
ATOM 896 N N . LYS A 1 112 ? 3.685 -1.550 -7.154 1.00 93.88 112 LYS A N 1
ATOM 897 C CA . LYS A 1 112 ? 3.570 -1.443 -8.618 1.00 93.88 112 LYS A CA 1
ATOM 898 C C . LYS A 1 112 ? 4.369 -0.251 -9.143 1.00 93.88 112 LYS A C 1
ATOM 900 O O . LYS A 1 112 ? 5.060 -0.409 -10.149 1.00 93.88 112 LYS A O 1
ATOM 905 N N . LEU A 1 113 ? 4.313 0.887 -8.449 1.00 94.75 113 LEU A N 1
ATOM 906 C CA . LEU A 1 113 ? 5.086 2.086 -8.778 1.00 94.75 113 LEU A CA 1
ATOM 907 C C . LEU A 1 113 ? 6.591 1.840 -8.652 1.00 94.75 113 LEU A C 1
ATOM 909 O O . LEU A 1 113 ? 7.297 2.061 -9.629 1.00 94.75 113 LEU A O 1
ATOM 913 N N . ASP A 1 114 ? 7.065 1.251 -7.552 1.00 94.31 114 ASP A N 1
ATOM 914 C CA . ASP A 1 114 ? 8.485 0.922 -7.350 1.00 94.31 114 ASP A CA 1
ATOM 915 C C . ASP A 1 114 ? 9.013 0.006 -8.468 1.00 94.31 114 ASP A C 1
ATOM 917 O O . ASP A 1 114 ? 10.135 0.137 -8.965 1.00 94.31 114 ASP A O 1
ATOM 921 N N . LYS A 1 115 ? 8.191 -0.959 -8.902 1.00 95.88 115 LYS A N 1
ATOM 922 C CA . LYS A 1 115 ? 8.543 -1.882 -9.989 1.00 95.88 115 LYS A CA 1
ATOM 923 C C . LYS A 1 115 ? 8.569 -1.189 -11.352 1.00 95.88 115 LYS A C 1
ATOM 925 O O . LYS A 1 115 ? 9.292 -1.636 -12.247 1.00 95.88 115 LYS A O 1
ATOM 930 N N . LEU A 1 116 ? 7.734 -0.174 -11.549 1.00 97.06 116 LEU A N 1
ATOM 931 C CA . LEU A 1 116 ? 7.709 0.621 -12.770 1.00 97.06 116 LEU A CA 1
ATOM 932 C C . LEU A 1 116 ? 8.903 1.580 -12.798 1.00 97.06 116 LEU A C 1
ATOM 934 O O . LEU A 1 116 ? 9.618 1.606 -13.793 1.00 97.06 116 LEU A O 1
ATOM 938 N N . GLU A 1 117 ? 9.187 2.250 -11.683 1.00 96.06 117 GLU A N 1
ATOM 939 C CA . GLU A 1 117 ? 10.319 3.160 -11.507 1.00 96.06 117 GLU A CA 1
ATOM 940 C C . GLU A 1 117 ? 11.661 2.466 -11.770 1.00 96.06 117 GLU A C 1
ATOM 942 O O . GLU A 1 117 ? 12.486 2.949 -12.541 1.00 96.06 117 GLU A O 1
ATOM 947 N N . LYS A 1 118 ? 11.864 1.256 -11.235 1.00 96.88 118 LYS A N 1
ATOM 948 C CA . LYS A 1 118 ? 13.080 0.476 -11.530 1.00 96.88 118 LYS A CA 1
ATOM 949 C C . LYS A 1 118 ? 13.244 0.185 -13.024 1.00 96.88 118 LYS A C 1
ATOM 951 O O . LYS A 1 118 ? 14.365 0.136 -13.531 1.00 96.88 118 LYS A O 1
ATOM 956 N N . ARG A 1 119 ? 12.141 -0.025 -13.751 1.00 96.75 119 ARG A N 1
ATOM 957 C CA . ARG A 1 119 ? 12.186 -0.260 -15.202 1.00 96.75 119 ARG A CA 1
ATOM 958 C C . ARG A 1 119 ? 12.429 1.018 -15.983 1.00 96.75 119 ARG A C 1
ATOM 960 O O . ARG A 1 119 ? 13.198 0.971 -16.938 1.00 96.75 119 ARG A O 1
ATOM 967 N N . THR A 1 120 ? 11.817 2.131 -15.590 1.00 96.94 120 THR A N 1
ATOM 968 C CA . THR A 1 120 ? 12.037 3.424 -16.247 1.00 96.94 120 THR A CA 1
ATOM 969 C C . THR A 1 120 ? 13.469 3.898 -16.039 1.00 96.94 120 THR A C 1
ATOM 971 O O . THR A 1 120 ? 14.115 4.267 -17.014 1.00 96.94 120 THR A O 1
ATOM 974 N N . GLN A 1 121 ? 14.019 3.775 -14.828 1.00 96.06 121 GLN A N 1
ATOM 975 C CA . GLN A 1 121 ? 15.431 4.050 -14.554 1.00 96.06 121 GLN A CA 1
ATOM 976 C C . GLN A 1 121 ? 16.346 3.156 -15.400 1.00 96.06 121 GLN A C 1
ATOM 978 O O . GLN A 1 121 ? 17.251 3.656 -16.062 1.00 96.06 121 GLN A O 1
ATOM 983 N N . LYS A 1 122 ? 16.086 1.841 -15.466 1.00 95.50 122 LYS A N 1
ATOM 984 C CA . LYS A 1 122 ? 16.869 0.927 -16.317 1.00 95.50 122 LYS A CA 1
ATOM 985 C C . LYS A 1 122 ? 16.812 1.315 -17.799 1.00 95.50 122 LYS A C 1
ATOM 987 O O . LYS A 1 122 ? 17.846 1.317 -18.461 1.00 95.50 122 LYS A O 1
ATOM 992 N N . ALA A 1 123 ? 15.629 1.653 -18.312 1.00 95.56 123 ALA A N 1
ATOM 993 C CA . ALA A 1 123 ? 15.456 2.108 -19.689 1.00 95.56 123 ALA A CA 1
ATOM 994 C C . ALA A 1 123 ? 16.192 3.433 -19.946 1.00 95.56 123 ALA A C 1
ATOM 996 O O . ALA A 1 123 ? 16.849 3.574 -20.975 1.00 95.56 123 ALA A O 1
ATOM 997 N N . LEU A 1 124 ? 16.151 4.369 -18.992 1.00 95.38 124 LEU A N 1
ATOM 998 C CA . LEU A 1 124 ? 16.890 5.630 -19.048 1.00 95.38 124 LEU A CA 1
ATOM 999 C C . LEU A 1 124 ? 18.401 5.382 -19.115 1.00 95.38 124 LEU A C 1
ATOM 1001 O O . LEU A 1 124 ? 19.063 5.913 -20.003 1.00 95.38 124 LEU A O 1
ATOM 1005 N N . TYR A 1 125 ? 18.942 4.536 -18.233 1.00 95.06 125 TYR A N 1
ATOM 1006 C CA . TYR A 1 125 ? 20.360 4.169 -18.255 1.00 95.06 125 TYR A CA 1
ATOM 1007 C C . TYR A 1 125 ? 20.752 3.483 -19.562 1.00 95.06 125 TYR A C 1
ATOM 1009 O O . TYR A 1 125 ? 21.815 3.764 -20.108 1.00 95.06 125 TYR A O 1
ATOM 1017 N N . GLN A 1 126 ? 19.890 2.622 -20.104 1.00 92.38 126 GLN A N 1
ATOM 1018 C CA . GLN A 1 126 ? 20.129 1.973 -21.390 1.00 92.38 126 GLN A CA 1
ATOM 1019 C C . GLN A 1 126 ? 20.139 2.983 -22.549 1.00 92.38 126 GLN A C 1
ATOM 1021 O O . GLN A 1 126 ? 21.007 2.903 -23.419 1.00 92.38 126 GLN A O 1
ATOM 1026 N N . LEU A 1 127 ? 19.227 3.960 -22.547 1.00 92.50 127 LEU A N 1
ATOM 1027 C CA . LEU A 1 127 ? 19.196 5.048 -23.529 1.00 92.50 127 LEU A CA 1
ATOM 1028 C C . LEU A 1 127 ? 20.418 5.963 -23.407 1.00 92.50 127 LEU A C 1
ATOM 1030 O O . LEU A 1 127 ? 21.039 6.275 -24.421 1.00 92.50 127 LEU A O 1
ATOM 1034 N N . MET A 1 128 ? 20.803 6.351 -22.188 1.00 90.69 128 MET A N 1
ATOM 1035 C CA . MET A 1 128 ? 22.013 7.140 -21.944 1.00 90.69 128 MET A CA 1
ATOM 1036 C C . MET A 1 128 ? 23.271 6.382 -22.366 1.00 90.69 128 MET A C 1
ATOM 1038 O O . MET A 1 128 ? 24.103 6.942 -23.072 1.00 90.69 128 MET A O 1
ATOM 1042 N N . GLY A 1 129 ? 23.397 5.103 -22.005 1.00 86.56 129 GLY A N 1
ATOM 1043 C CA . GLY A 1 129 ? 24.527 4.262 -22.399 1.00 86.56 129 GLY A CA 1
ATOM 1044 C C . GLY A 1 129 ? 24.647 4.136 -23.918 1.00 86.56 129 GLY A C 1
ATOM 1045 O O . GLY A 1 129 ? 25.718 4.370 -24.474 1.00 86.56 129 GLY A O 1
ATOM 1046 N N . ALA A 1 130 ? 23.537 3.861 -24.610 1.00 75.56 130 ALA A N 1
ATOM 1047 C CA . ALA A 1 130 ? 23.510 3.775 -26.068 1.00 75.56 130 ALA A CA 1
ATOM 1048 C C . ALA A 1 130 ? 23.803 5.125 -26.751 1.00 75.56 130 ALA A C 1
ATOM 1050 O O . ALA A 1 130 ? 24.517 5.164 -27.755 1.00 75.56 130 ALA A O 1
ATOM 1051 N N . ALA A 1 131 ? 23.283 6.236 -26.221 1.00 73.88 131 ALA A N 1
ATOM 1052 C CA . ALA A 1 131 ? 23.532 7.573 -26.755 1.00 73.88 131 ALA A CA 1
ATOM 1053 C C . ALA A 1 131 ? 24.991 8.013 -26.555 1.00 73.88 131 ALA A C 1
ATOM 1055 O O . ALA A 1 131 ? 25.591 8.576 -27.472 1.00 73.88 131 ALA A O 1
ATOM 1056 N N . SER A 1 132 ? 25.575 7.727 -25.390 1.00 71.00 132 SER A N 1
ATOM 1057 C CA . SER A 1 132 ? 26.977 8.022 -25.088 1.00 71.00 132 SER A CA 1
ATOM 1058 C C . SER A 1 132 ? 27.926 7.196 -25.949 1.00 71.00 132 SER A C 1
ATOM 1060 O O . SER A 1 132 ? 28.880 7.754 -26.481 1.00 71.00 132 SER A O 1
ATOM 1062 N N . PHE A 1 133 ? 27.634 5.911 -26.185 1.00 71.44 133 PHE A N 1
ATOM 1063 C CA . PHE A 1 133 ? 28.443 5.076 -27.079 1.00 71.44 133 PHE A CA 1
ATOM 1064 C C . PHE A 1 133 ? 28.397 5.570 -28.526 1.00 71.44 133 PHE A C 1
ATOM 1066 O O . PHE A 1 133 ? 29.430 5.634 -29.179 1.00 71.44 133 PHE A O 1
ATOM 1073 N N . ARG A 1 134 ? 27.224 5.983 -29.026 1.00 75.12 134 ARG A N 1
ATOM 1074 C CA . ARG A 1 134 ? 27.089 6.546 -30.381 1.00 75.12 134 ARG A CA 1
ATOM 1075 C C . ARG A 1 134 ? 27.834 7.866 -30.535 1.00 75.12 134 ARG A C 1
ATOM 1077 O O . ARG A 1 134 ? 28.503 8.057 -31.541 1.00 75.12 134 ARG A O 1
ATOM 1084 N N . LYS A 1 135 ? 27.744 8.761 -29.547 1.00 77.56 135 LYS A N 1
ATOM 1085 C CA . LYS A 1 135 ? 28.481 10.034 -29.551 1.00 77.56 135 LYS A CA 1
ATOM 1086 C C . LYS A 1 135 ? 29.986 9.804 -29.462 1.00 77.56 135 LYS A C 1
ATOM 1088 O O . LYS A 1 135 ? 30.716 10.364 -30.266 1.00 77.56 135 LYS A O 1
ATOM 1093 N N . ALA A 1 136 ? 30.442 8.952 -28.545 1.00 81.50 136 ALA A N 1
ATOM 1094 C CA . ALA A 1 136 ? 31.855 8.608 -28.412 1.00 81.50 136 ALA A CA 1
ATOM 1095 C C . ALA A 1 136 ? 32.394 7.930 -29.679 1.00 81.50 136 ALA A C 1
ATOM 1097 O O . ALA A 1 136 ? 33.466 8.292 -30.146 1.00 81.50 136 ALA A O 1
ATOM 1098 N N . PHE A 1 137 ? 31.630 7.014 -30.279 1.00 80.56 137 PHE A N 1
ATOM 1099 C CA . PHE A 1 137 ? 31.990 6.369 -31.540 1.00 80.56 137 PHE A CA 1
ATOM 1100 C C . PHE A 1 137 ? 32.033 7.366 -32.699 1.00 80.56 137 PHE A C 1
ATOM 1102 O O . PHE A 1 137 ? 32.976 7.340 -33.478 1.00 80.56 137 PHE A O 1
ATOM 1109 N N . LEU A 1 138 ? 31.066 8.283 -32.794 1.00 82.62 138 LEU A N 1
ATOM 1110 C CA . LEU A 1 138 ? 31.058 9.321 -33.825 1.00 82.62 138 LEU A CA 1
ATOM 1111 C C . LEU A 1 138 ? 32.241 10.283 -33.659 1.00 82.62 138 LEU A C 1
ATOM 1113 O O . LEU A 1 138 ? 32.896 10.605 -34.642 1.00 82.62 138 LEU A O 1
ATOM 1117 N N . VAL A 1 139 ? 32.552 10.696 -32.427 1.00 86.12 139 VAL A N 1
ATOM 1118 C CA . VAL A 1 139 ? 33.715 11.542 -32.120 1.00 86.12 139 VAL A CA 1
ATOM 1119 C C . VAL A 1 139 ? 35.018 10.808 -32.438 1.00 86.12 139 VAL A C 1
ATOM 1121 O O . VAL A 1 139 ? 35.888 11.384 -33.079 1.00 86.12 139 VAL A O 1
ATOM 1124 N N . HIS A 1 140 ? 35.142 9.535 -32.058 1.00 88.62 140 HIS A N 1
ATOM 1125 C CA . HIS A 1 140 ? 36.329 8.725 -32.331 1.00 88.62 140 HIS A CA 1
ATOM 1126 C C . HIS A 1 140 ? 36.511 8.467 -33.833 1.00 88.62 140 HIS A C 1
ATOM 1128 O O . HIS A 1 140 ? 37.612 8.597 -34.353 1.00 88.62 140 HIS A O 1
ATOM 1134 N N . CYS A 1 141 ? 35.435 8.149 -34.552 1.00 82.50 141 CYS A N 1
ATOM 1135 C CA . CYS A 1 141 ? 35.467 7.921 -35.994 1.00 82.50 141 CYS A CA 1
ATOM 1136 C C . CYS A 1 141 ? 35.767 9.221 -36.758 1.00 82.50 141 CYS A C 1
ATOM 1138 O O . CYS A 1 141 ? 36.575 9.217 -37.678 1.00 82.50 141 CYS A O 1
ATOM 1140 N N . CYS A 1 142 ? 35.197 10.354 -36.331 1.00 83.56 142 CYS A N 1
ATOM 1141 C CA . CYS A 1 142 ? 35.524 11.665 -36.893 1.00 83.56 142 CYS A CA 1
ATOM 1142 C C . CYS A 1 142 ? 36.988 12.039 -36.616 1.00 83.56 142 CYS A C 1
ATOM 1144 O O . CYS A 1 142 ? 37.669 12.505 -37.518 1.00 83.56 142 CYS A O 1
ATOM 1146 N N . TRP A 1 143 ? 37.504 11.759 -35.413 1.00 89.06 143 TRP A N 1
ATOM 1147 C CA . TRP A 1 143 ? 38.914 11.966 -35.076 1.00 89.06 143 TRP A CA 1
ATOM 1148 C C . TRP A 1 143 ? 39.849 11.100 -35.932 1.00 89.06 143 TRP A C 1
ATOM 1150 O O . TRP A 1 143 ? 40.815 11.631 -36.465 1.00 89.06 143 TRP A O 1
ATOM 1160 N N . LEU A 1 144 ? 39.535 9.814 -36.138 1.00 88.38 144 LEU A N 1
ATOM 1161 C CA . LEU A 1 144 ? 40.294 8.918 -37.025 1.00 88.38 144 LEU A CA 1
ATOM 1162 C C . LEU A 1 144 ? 40.256 9.361 -38.492 1.00 88.38 144 LEU A C 1
ATOM 1164 O O . LEU A 1 144 ? 41.277 9.335 -39.168 1.00 88.38 144 LEU A O 1
ATOM 1168 N N . LEU A 1 145 ? 39.095 9.787 -38.994 1.00 85.81 145 LEU A N 1
ATOM 1169 C CA . LEU A 1 145 ? 38.987 10.314 -40.355 1.00 85.81 145 LEU A CA 1
ATOM 1170 C C . LEU A 1 145 ? 39.774 11.618 -40.506 1.00 85.81 145 LEU A C 1
ATOM 1172 O O . LEU A 1 145 ? 40.433 11.816 -41.521 1.00 85.81 145 LEU A O 1
ATOM 1176 N N . PHE A 1 146 ? 39.756 12.482 -39.492 1.00 84.94 146 PHE A N 1
ATOM 1177 C CA . PHE A 1 146 ? 40.495 13.740 -39.505 1.00 84.94 146 PHE A CA 1
ATOM 1178 C C . PHE A 1 146 ? 42.010 13.516 -39.436 1.00 84.94 146 PHE A C 1
ATOM 1180 O O . PHE A 1 146 ? 42.750 14.165 -40.166 1.00 84.94 146 PHE A O 1
ATOM 1187 N N . THR A 1 147 ? 42.487 12.571 -38.618 1.00 81.38 147 THR A N 1
ATOM 1188 C CA . THR A 1 147 ? 43.916 12.220 -38.558 1.00 81.38 147 THR A CA 1
ATOM 1189 C C . THR A 1 147 ? 44.385 11.473 -39.803 1.00 81.38 147 THR A C 1
ATOM 1191 O O . THR A 1 147 ? 45.502 11.717 -40.249 1.00 81.38 147 THR A O 1
ATOM 1194 N N . SER A 1 148 ? 43.545 10.631 -40.415 1.00 77.50 148 SER A N 1
ATOM 1195 C CA . SER A 1 148 ? 43.854 10.006 -41.707 1.00 77.50 148 SER A CA 1
ATOM 1196 C C . SER A 1 148 ? 43.890 11.008 -42.861 1.00 77.50 148 SER A C 1
ATOM 1198 O O . SER A 1 148 ? 44.766 10.888 -43.709 1.00 77.50 148 SER A O 1
ATOM 1200 N N . LEU A 1 149 ? 42.995 12.002 -42.903 1.00 75.81 149 LEU A N 1
ATOM 1201 C CA . LEU A 1 149 ? 43.047 13.052 -43.930 1.00 75.81 149 LEU A CA 1
ATOM 1202 C C . LEU A 1 149 ? 44.255 13.981 -43.740 1.00 75.81 149 LEU A C 1
ATOM 1204 O O . LEU A 1 149 ? 44.893 14.350 -44.716 1.00 75.81 149 LEU A O 1
ATOM 1208 N N . LEU A 1 150 ? 44.622 14.312 -42.498 1.00 70.81 150 LEU A N 1
ATOM 1209 C CA . LEU A 1 150 ? 45.759 15.197 -42.213 1.00 70.81 150 LEU A CA 1
ATOM 1210 C C . LEU A 1 150 ? 47.132 14.549 -42.496 1.00 70.81 150 LEU A C 1
ATOM 1212 O O . LEU A 1 150 ? 48.142 15.245 -42.507 1.00 70.81 150 LEU A O 1
ATOM 1216 N N . TRP A 1 151 ? 47.180 13.231 -42.722 1.00 58.69 151 TRP A N 1
ATOM 1217 C CA . TRP A 1 151 ? 48.403 12.487 -43.061 1.00 58.69 151 TRP A CA 1
ATOM 1218 C C . TRP A 1 151 ? 48.559 12.214 -44.566 1.00 58.69 151 TRP A C 1
ATOM 1220 O O . TRP A 1 151 ? 49.566 11.652 -44.981 1.00 58.69 151 TRP A O 1
ATOM 1230 N N . VAL A 1 152 ? 47.565 12.587 -45.380 1.00 63.72 152 VAL A N 1
ATOM 1231 C CA . VAL A 1 152 ? 47.577 12.418 -46.846 1.00 63.72 152 VAL A CA 1
ATOM 1232 C C . VAL A 1 152 ? 48.044 13.690 -47.580 1.00 63.72 152 VAL A C 1
ATOM 1234 O O . VAL A 1 152 ? 48.390 13.611 -48.754 1.00 63.72 152 VAL A O 1
ATOM 1237 N N . ASP A 1 153 ? 48.132 14.832 -46.891 1.00 56.09 153 ASP A N 1
ATOM 1238 C CA . ASP A 1 153 ? 48.547 16.135 -47.448 1.00 56.09 153 ASP A CA 1
ATOM 1239 C C . ASP A 1 153 ? 49.924 16.641 -46.929 1.00 56.09 153 ASP A C 1
ATOM 1241 O O . ASP A 1 153 ? 50.209 17.840 -46.988 1.00 56.09 153 ASP A O 1
ATOM 1245 N N . ILE A 1 154 ? 50.798 15.750 -46.429 1.00 55.06 154 ILE A N 1
ATOM 1246 C CA . ILE A 1 154 ? 52.222 16.028 -46.109 1.00 55.06 154 ILE A CA 1
ATOM 1247 C C . ILE A 1 154 ? 53.138 15.119 -46.929 1.00 55.06 154 ILE A C 1
ATOM 1249 O O . ILE A 1 154 ? 54.218 15.604 -47.336 1.00 55.06 154 ILE A O 1
#

Radius of gyration: 42.65 Å; chains: 1; bounding box: 101×54×107 Å

Sequence (154 aa):
MGSEEDSIEQSVASRRERLLALRAAQELSSVPEPKDNDDAEEEEDQQQEMKFRNYVPHDKNLQEGKLAPAVLPKFEDPVDVPPPEPQAQEDPFLNIAPKKPNWDLRRDVQKKLDKLEKRTQKALYQLMGAASFRKAFLVHCCWLLFTSLLWVDI

Secondary structure (DSSP, 8-state):
-HHHHHHHHHHHHHHHHHHHHHHHHHHHHHSPPP-----------------BSS---SSGGGSTTBPPP---------S--PPPP------TTSS-------HHHHHHHHHHHHHHHHHHHHHHHHHHHHHHHHHHHHHHHHHHHHHHHHTT--